Protein AF-A0A7I9WJ55-F1 (afdb_monomer)

Sequence (87 aa):
MQAFWRYVRIQAMMFVFGIVGPIFLVIYFAVQPDPTVKWMYWWGLFITAGDILLALWIFTGTQDQTDGYDVRRRLELASRLARNRSE

Structure (mmCIF, N/CA/C/O backbone):
data_AF-A0A7I9WJ55-F1
#
_entry.id   AF-A0A7I9WJ55-F1
#
loop_
_atom_site.group_PDB
_ato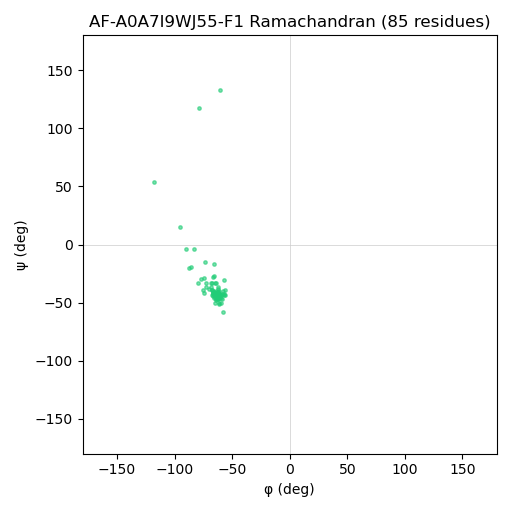m_site.id
_atom_site.type_symbol
_atom_site.label_atom_id
_atom_site.label_alt_id
_atom_site.label_comp_id
_atom_site.label_asym_id
_atom_site.label_entity_id
_atom_site.label_seq_id
_atom_site.pdbx_PDB_ins_code
_atom_site.Cartn_x
_atom_site.Cartn_y
_atom_site.Cartn_z
_atom_site.occupancy
_atom_site.B_iso_or_equiv
_atom_site.auth_seq_id
_atom_site.auth_comp_id
_atom_site.auth_asym_id
_atom_site.auth_atom_id
_atom_site.pdbx_PDB_model_num
ATOM 1 N N . MET A 1 1 ? 11.805 -22.356 -13.280 1.00 62.84 1 MET A N 1
ATOM 2 C CA . MET A 1 1 ? 10.822 -22.386 -12.167 1.00 62.84 1 MET A CA 1
ATOM 3 C C . MET A 1 1 ? 11.057 -21.344 -11.059 1.00 62.84 1 MET A C 1
ATOM 5 O O . MET A 1 1 ? 10.093 -20.994 -10.394 1.00 62.84 1 MET A O 1
ATOM 9 N N . GLN A 1 2 ? 12.267 -20.800 -10.851 1.00 78.50 2 GLN A N 1
ATOM 10 C CA . GLN A 1 2 ? 12.529 -19.879 -9.723 1.00 78.50 2 GLN A CA 1
ATOM 11 C C . GLN A 1 2 ? 11.925 -18.469 -9.878 1.00 78.50 2 GLN A C 1
ATOM 13 O O . GLN A 1 2 ? 11.4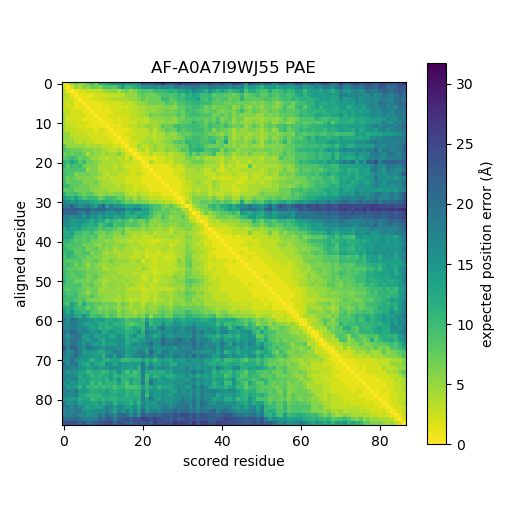37 -17.902 -8.905 1.00 78.50 2 GLN A O 1
ATOM 18 N N . ALA A 1 3 ? 11.905 -17.909 -11.095 1.00 87.69 3 ALA A N 1
ATOM 19 C CA . ALA A 1 3 ? 11.332 -16.580 -11.339 1.00 87.69 3 ALA A CA 1
ATOM 20 C C . ALA A 1 3 ? 9.825 -16.527 -11.027 1.00 87.69 3 ALA A C 1
ATOM 22 O O . ALA A 1 3 ? 9.367 -15.583 -10.391 1.00 87.69 3 ALA A O 1
ATOM 23 N N . PHE A 1 4 ? 9.082 -17.575 -11.399 1.00 90.38 4 PHE A N 1
ATOM 24 C CA . PHE A 1 4 ? 7.654 -17.706 -11.103 1.00 90.38 4 PHE A CA 1
ATOM 25 C C . PHE A 1 4 ? 7.384 -17.696 -9.592 1.00 90.38 4 PHE A C 1
ATOM 27 O O . PHE A 1 4 ? 6.604 -16.886 -9.103 1.00 90.38 4 PHE A O 1
ATOM 34 N N . TRP A 1 5 ? 8.107 -18.521 -8.831 1.00 91.94 5 TRP A N 1
ATOM 35 C CA . TRP A 1 5 ? 7.976 -18.565 -7.372 1.00 91.94 5 TRP A CA 1
ATOM 36 C C . TRP A 1 5 ? 8.382 -17.258 -6.683 1.00 91.94 5 TRP A C 1
ATOM 38 O O . TRP A 1 5 ? 7.784 -16.883 -5.675 1.00 91.94 5 TRP A O 1
ATOM 48 N N . ARG A 1 6 ? 9.364 -16.532 -7.234 1.00 90.31 6 ARG A N 1
ATOM 49 C CA . ARG A 1 6 ? 9.739 -15.200 -6.743 1.00 90.31 6 ARG A CA 1
ATOM 50 C C . ARG A 1 6 ? 8.606 -14.190 -6.935 1.00 90.31 6 ARG A C 1
ATOM 52 O O . ARG A 1 6 ? 8.308 -13.458 -5.997 1.00 90.31 6 ARG A O 1
ATOM 59 N N . TYR A 1 7 ? 7.950 -14.193 -8.096 1.00 89.88 7 TYR A N 1
ATOM 60 C CA . TYR A 1 7 ? 6.786 -13.342 -8.357 1.00 89.88 7 TYR A CA 1
ATOM 61 C C . TYR A 1 7 ? 5.629 -13.649 -7.412 1.00 89.88 7 TYR A C 1
ATOM 63 O O . TYR A 1 7 ? 5.138 -12.743 -6.749 1.00 89.88 7 TYR A O 1
ATOM 71 N N . VAL A 1 8 ? 5.256 -14.925 -7.279 1.00 93.56 8 VAL A N 1
ATOM 72 C CA . VAL A 1 8 ? 4.165 -15.350 -6.387 1.00 93.56 8 VAL A CA 1
ATOM 73 C C . VAL A 1 8 ? 4.431 -14.916 -4.945 1.00 93.56 8 VAL A C 1
ATOM 75 O O . VAL A 1 8 ? 3.539 -14.404 -4.276 1.00 93.56 8 VAL A O 1
ATOM 78 N N . ARG A 1 9 ? 5.671 -15.058 -4.465 1.00 89.00 9 ARG A N 1
ATOM 79 C CA . ARG A 1 9 ? 6.042 -14.666 -3.101 1.00 89.00 9 ARG A CA 1
ATOM 80 C C . ARG A 1 9 ? 5.958 -13.156 -2.875 1.00 89.00 9 ARG A C 1
ATOM 82 O O . ARG A 1 9 ? 5.440 -12.733 -1.847 1.00 89.00 9 ARG A O 1
ATOM 89 N N . ILE A 1 10 ? 6.452 -12.354 -3.818 1.00 89.69 10 ILE A N 1
ATOM 90 C CA . ILE A 1 10 ? 6.383 -10.887 -3.732 1.00 89.69 10 ILE A CA 1
ATOM 91 C C . ILE A 1 10 ? 4.927 -10.423 -3.813 1.00 89.69 10 ILE A C 1
ATOM 93 O O . ILE A 1 10 ? 4.506 -9.589 -3.020 1.00 89.69 10 ILE A O 1
ATOM 97 N N . GLN A 1 11 ? 4.140 -11.011 -4.712 1.00 87.50 11 GLN A N 1
ATOM 98 C CA . GLN A 1 11 ? 2.734 -10.671 -4.896 1.00 87.50 11 GLN A CA 1
ATOM 99 C C . GLN A 1 11 ? 1.896 -11.030 -3.662 1.00 87.50 11 GLN A C 1
ATOM 101 O O . GLN A 1 11 ? 1.070 -10.230 -3.233 1.00 87.50 11 GLN A O 1
ATOM 106 N N . ALA A 1 12 ? 2.157 -12.182 -3.037 1.00 88.25 12 ALA A N 1
ATOM 107 C CA . ALA A 1 12 ? 1.529 -12.561 -1.774 1.00 88.25 12 ALA A CA 1
ATOM 108 C C . ALA A 1 12 ? 1.896 -11.595 -0.636 1.00 88.25 12 ALA A C 1
ATOM 110 O O . ALA A 1 12 ? 1.021 -11.187 0.122 1.00 88.25 12 ALA A O 1
ATOM 111 N N . MET A 1 13 ? 3.164 -11.178 -0.539 1.00 85.25 13 MET A N 1
ATOM 112 C CA . MET A 1 13 ? 3.590 -10.169 0.440 1.00 85.25 13 MET A CA 1
ATOM 113 C C . MET A 1 13 ? 2.887 -8.827 0.197 1.00 85.25 13 MET A C 1
ATOM 115 O O . MET A 1 13 ? 2.343 -8.259 1.137 1.00 85.25 13 MET A O 1
ATOM 119 N N . MET A 1 14 ? 2.820 -8.356 -1.052 1.00 83.88 14 MET A N 1
ATOM 120 C CA . MET A 1 14 ? 2.081 -7.140 -1.418 1.00 83.88 14 MET A CA 1
ATOM 121 C C . MET A 1 14 ? 0.602 -7.226 -1.041 1.00 83.88 14 MET A C 1
ATOM 123 O O . MET A 1 14 ? 0.051 -6.251 -0.550 1.00 83.88 14 MET A O 1
ATOM 127 N N . PHE A 1 15 ? -0.034 -8.385 -1.220 1.00 84.06 15 PHE A N 1
ATOM 128 C CA . PHE A 1 15 ? -1.438 -8.564 -0.852 1.00 84.06 15 PHE A CA 1
ATOM 129 C C . PHE A 1 15 ? -1.647 -8.486 0.662 1.00 84.06 15 PHE A C 1
ATOM 131 O O . PHE A 1 15 ? -2.594 -7.853 1.119 1.00 84.06 15 PHE A O 1
ATOM 138 N N . VAL A 1 16 ? -0.744 -9.095 1.438 1.00 81.56 16 VAL A N 1
ATOM 139 C CA . VAL A 1 16 ? -0.785 -9.043 2.903 1.00 81.56 16 VAL A CA 1
ATOM 140 C C . VAL A 1 16 ? -0.557 -7.613 3.390 1.00 81.56 16 VAL A C 1
ATOM 142 O O . VAL A 1 16 ? -1.364 -7.110 4.159 1.00 81.56 16 VAL A O 1
ATOM 145 N N . PHE A 1 17 ? 0.481 -6.920 2.921 1.00 79.81 17 PHE A N 1
ATOM 146 C CA . PHE A 1 17 ? 0.761 -5.552 3.372 1.00 79.81 17 PHE A CA 1
ATOM 147 C C . PHE A 1 17 ? -0.262 -4.525 2.865 1.00 79.81 17 PHE A C 1
ATOM 149 O O . PHE A 1 17 ? -0.669 -3.657 3.635 1.00 79.81 17 PHE A O 1
ATOM 156 N N . GLY A 1 18 ? -0.736 -4.659 1.624 1.00 79.81 18 GLY A N 1
ATOM 157 C CA . GLY A 1 18 ? -1.700 -3.735 1.021 1.00 79.81 18 GLY A CA 1
ATOM 158 C C . GLY A 1 18 ? -3.090 -3.807 1.657 1.00 79.81 18 GLY A C 1
ATOM 159 O O . GLY A 1 18 ? -3.761 -2.788 1.798 1.00 79.81 18 GLY A O 1
ATOM 160 N N . ILE A 1 19 ? -3.526 -4.989 2.113 1.00 86.81 19 ILE A N 1
ATOM 161 C CA . ILE A 1 19 ? -4.844 -5.143 2.752 1.00 86.81 19 ILE A CA 1
ATOM 162 C C . ILE A 1 19 ? -4.828 -4.872 4.265 1.00 86.81 19 ILE A C 1
ATOM 164 O O . ILE A 1 19 ? -5.872 -4.571 4.848 1.00 86.81 19 ILE A O 1
ATOM 168 N N . VAL A 1 20 ? -3.658 -4.937 4.912 1.00 86.88 20 VAL A N 1
ATOM 169 C CA . VAL A 1 20 ? -3.514 -4.702 6.361 1.00 86.88 20 VAL A CA 1
ATOM 170 C C . VAL A 1 20 ? -3.993 -3.304 6.761 1.00 86.88 20 VAL A C 1
ATOM 172 O O . VAL A 1 20 ? -4.709 -3.182 7.755 1.00 86.88 20 VAL A O 1
ATOM 175 N N . GLY A 1 21 ? -3.665 -2.267 5.980 1.00 87.00 21 GLY A N 1
ATOM 176 C CA . GLY A 1 21 ? -4.105 -0.890 6.239 1.00 87.00 21 GLY A CA 1
ATOM 177 C C . GLY A 1 21 ? -5.637 -0.752 6.302 1.00 87.00 21 GLY A C 1
ATOM 178 O O . GLY A 1 21 ? -6.168 -0.374 7.352 1.00 87.00 21 GLY A O 1
ATOM 179 N N . PRO A 1 22 ? -6.364 -1.133 5.235 1.00 88.31 22 PRO A N 1
ATOM 180 C CA . PRO A 1 22 ? -7.825 -1.140 5.217 1.00 88.31 22 PRO A CA 1
ATOM 181 C C . PRO A 1 22 ? -8.462 -1.994 6.320 1.00 88.31 22 PRO A C 1
ATOM 183 O O . PRO A 1 22 ? -9.401 -1.540 6.972 1.00 88.31 22 PRO A O 1
ATOM 186 N N . ILE A 1 23 ? -7.952 -3.204 6.579 1.00 89.44 23 ILE A N 1
ATOM 187 C CA . ILE A 1 23 ? -8.507 -4.094 7.614 1.00 89.44 23 ILE A CA 1
ATOM 188 C C . ILE A 1 23 ? -8.384 -3.471 9.008 1.00 89.44 23 ILE A C 1
ATOM 190 O O . ILE A 1 23 ? -9.336 -3.519 9.785 1.00 89.44 23 ILE A O 1
ATOM 194 N N . PHE A 1 24 ? -7.244 -2.857 9.332 1.00 88.25 24 PHE A N 1
ATOM 195 C CA . PHE A 1 24 ? -7.036 -2.213 10.633 1.00 88.25 24 PHE A CA 1
ATOM 196 C C . PHE A 1 24 ? -8.015 -1.060 10.857 1.00 88.25 24 PHE A C 1
ATOM 198 O O . PHE A 1 24 ? -8.568 -0.929 11.951 1.00 88.25 24 PHE A O 1
ATOM 205 N N . LEU A 1 25 ? -8.267 -0.260 9.816 1.00 87.31 25 LEU A N 1
ATOM 206 C CA . LEU A 1 25 ? -9.253 0.817 9.860 1.00 87.31 25 LEU A CA 1
ATOM 207 C C . LEU A 1 25 ? -10.675 0.264 10.026 1.00 87.31 25 LEU A C 1
ATOM 209 O O . LEU A 1 25 ? -11.408 0.736 10.891 1.00 87.31 25 LEU A O 1
ATOM 213 N N . VAL A 1 26 ? -11.051 -0.771 9.265 1.00 89.31 26 VAL A N 1
ATOM 214 C CA . VAL A 1 26 ? -12.371 -1.417 9.377 1.00 89.31 26 VAL A CA 1
ATOM 215 C C . VAL A 1 26 ? -12.605 -1.964 10.787 1.00 89.31 26 VAL A C 1
ATOM 217 O O . VAL A 1 26 ? -13.652 -1.702 11.373 1.00 89.31 26 VAL A O 1
ATOM 220 N N . ILE A 1 27 ? -11.629 -2.670 11.365 1.00 86.44 27 ILE A N 1
ATOM 221 C CA . ILE A 1 27 ? -11.736 -3.217 12.725 1.00 86.44 27 ILE A CA 1
ATOM 222 C C . ILE A 1 27 ? -11.837 -2.092 13.760 1.00 86.44 27 ILE A C 1
ATOM 224 O O . ILE A 1 27 ? -12.671 -2.167 14.659 1.00 86.44 27 ILE A O 1
ATOM 228 N N . TYR A 1 28 ? -11.040 -1.027 13.621 1.00 84.31 28 TYR A N 1
ATOM 229 C CA . TYR A 1 28 ? -11.112 0.123 14.521 1.00 84.31 28 TYR A CA 1
ATOM 230 C C . TYR A 1 28 ? -12.519 0.737 14.566 1.00 84.31 28 TYR A C 1
ATOM 232 O O . TYR A 1 28 ? -13.022 1.041 15.649 1.00 84.31 28 TYR A O 1
ATOM 240 N N . PHE A 1 29 ? -13.177 0.888 13.413 1.00 83.62 29 PHE A N 1
ATOM 241 C CA . PHE A 1 29 ? -14.547 1.403 13.355 1.00 83.62 29 PHE A CA 1
ATOM 242 C C . PHE A 1 29 ? -15.601 0.381 13.808 1.00 83.62 29 PHE A C 1
ATOM 244 O O . PHE A 1 29 ? -16.629 0.782 14.346 1.00 83.62 29 PHE A O 1
ATOM 251 N N . ALA A 1 30 ? -15.349 -0.921 13.644 1.00 84.94 30 ALA A N 1
ATOM 252 C CA . ALA A 1 30 ? -16.274 -1.980 14.050 1.00 84.94 30 ALA A CA 1
ATOM 253 C C . ALA A 1 30 ? -16.289 -2.254 15.569 1.00 84.94 30 ALA A C 1
ATOM 255 O O . ALA A 1 30 ? -17.318 -2.660 16.099 1.00 84.94 30 ALA A O 1
ATOM 256 N N . VAL A 1 31 ? -15.172 -2.037 16.275 1.00 80.19 31 VAL A N 1
ATOM 257 C CA . VAL A 1 31 ? -14.984 -2.390 17.705 1.00 80.19 31 VAL A CA 1
ATOM 258 C C . VAL A 1 31 ? -15.263 -1.202 18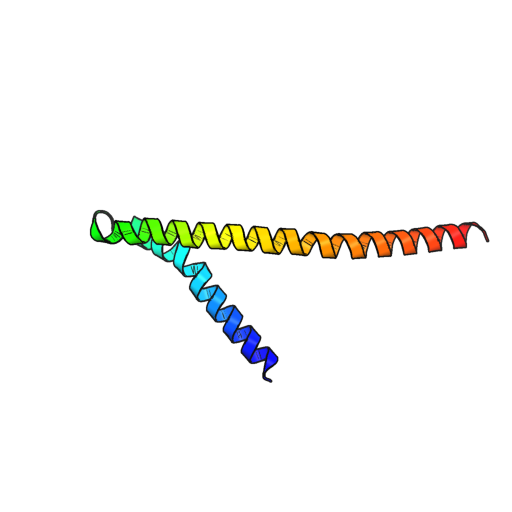.656 1.00 80.19 31 VAL A C 1
ATOM 260 O O . VAL A 1 31 ? -14.913 -1.216 19.834 1.00 80.19 31 VAL A O 1
ATOM 263 N N . GLN A 1 32 ? -15.908 -0.134 18.179 1.00 70.19 32 GLN A N 1
ATOM 264 C CA . GLN A 1 32 ? -16.211 1.038 19.015 1.00 70.19 32 GLN A CA 1
ATOM 265 C C . GLN A 1 32 ? -17.118 0.658 20.212 1.00 70.19 32 GLN A C 1
ATOM 267 O O . GLN A 1 32 ? -18.124 -0.019 19.990 1.00 70.19 32 GLN A O 1
ATOM 272 N N . PRO A 1 33 ? -16.821 1.090 21.464 1.00 62.78 33 PRO A N 1
ATOM 273 C CA . PRO A 1 33 ? -15.912 2.167 21.869 1.00 62.78 33 PRO A CA 1
ATOM 274 C C . PRO A 1 33 ? -14.725 1.684 22.738 1.00 62.78 33 PRO A C 1
ATOM 276 O O . PRO A 1 33 ? -14.513 2.202 23.835 1.00 62.78 33 PRO A O 1
ATOM 279 N N . ASP A 1 34 ? -13.944 0.694 22.291 1.00 73.00 34 ASP A N 1
ATOM 280 C CA . ASP A 1 34 ? -12.764 0.252 23.055 1.00 73.00 34 ASP A CA 1
ATOM 281 C C . ASP A 1 34 ? -11.555 1.207 22.857 1.00 73.00 34 ASP A C 1
ATOM 283 O O . ASP A 1 34 ? -11.035 1.340 21.745 1.00 73.00 34 ASP A O 1
ATOM 287 N N . PRO A 1 35 ? -11.044 1.890 23.900 1.00 73.56 35 PRO A N 1
ATOM 288 C CA . PRO A 1 35 ? -9.881 2.775 23.782 1.00 73.56 35 PRO A CA 1
ATOM 289 C C . PRO A 1 35 ? -8.572 2.046 23.428 1.00 73.56 35 PRO A C 1
ATOM 291 O O . PRO A 1 35 ? -7.625 2.691 22.968 1.00 73.56 35 PRO A O 1
ATOM 294 N N . THR A 1 36 ? -8.512 0.722 23.585 1.00 79.69 36 THR A N 1
ATOM 295 C CA . THR A 1 36 ? -7.339 -0.110 23.276 1.00 79.69 36 THR A CA 1
ATOM 296 C C . THR A 1 36 ? -7.044 -0.142 21.773 1.00 79.69 36 THR A C 1
ATOM 298 O O . THR A 1 36 ? -5.885 -0.235 21.367 1.00 79.69 36 THR A O 1
ATOM 301 N N . VAL A 1 37 ? -8.063 0.026 20.918 1.00 81.12 37 VAL A N 1
ATOM 302 C CA . VAL A 1 37 ? -7.899 -0.062 19.455 1.00 81.12 37 VAL A CA 1
ATOM 303 C C . VAL A 1 37 ? -7.406 1.233 18.796 1.00 81.12 37 VAL A C 1
ATOM 305 O O . VAL A 1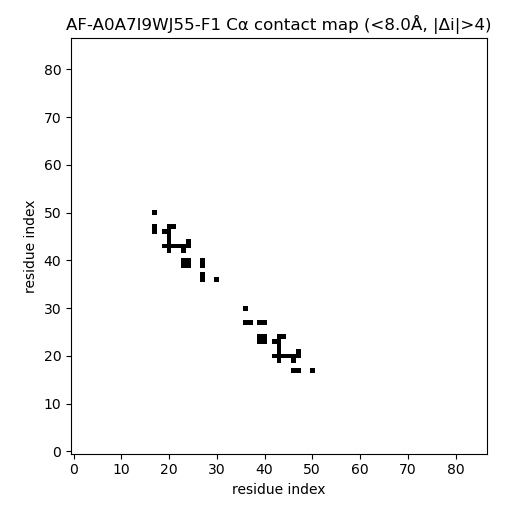 37 ? -7.101 1.230 17.606 1.00 81.12 37 VAL A O 1
ATOM 308 N N . LYS A 1 38 ? -7.236 2.343 19.535 1.00 81.00 38 LYS A N 1
ATOM 309 C CA . LYS A 1 38 ? -6.774 3.634 18.967 1.00 81.00 38 LYS A CA 1
ATOM 310 C C . LYS A 1 38 ? -5.422 3.540 18.254 1.00 81.00 38 LYS A C 1
ATOM 312 O O . LYS A 1 38 ? -5.198 4.262 17.288 1.00 81.00 38 LYS A O 1
ATOM 317 N N . TRP A 1 39 ? -4.539 2.639 18.680 1.00 83.75 39 TRP A N 1
ATOM 318 C CA . TRP A 1 39 ? -3.267 2.387 17.993 1.00 83.75 39 TRP A CA 1
ATOM 319 C C . TRP A 1 39 ? -3.452 1.805 16.583 1.00 83.75 39 TRP A C 1
ATOM 321 O O . TRP A 1 39 ? -2.674 2.129 15.686 1.00 83.75 39 TRP A O 1
ATOM 331 N N . MET A 1 40 ? -4.497 0.997 16.364 1.00 85.62 40 MET A N 1
ATOM 332 C CA . MET A 1 40 ? -4.806 0.421 15.050 1.00 85.62 40 MET A CA 1
ATOM 333 C C . MET A 1 40 ? -5.247 1.488 14.050 1.00 85.62 40 MET A C 1
ATOM 335 O O . MET A 1 40 ? -4.911 1.379 12.876 1.00 85.62 40 MET A O 1
ATOM 339 N N . TYR A 1 41 ? -5.936 2.538 14.507 1.00 86.06 41 TYR A N 1
ATOM 340 C CA . TYR A 1 41 ? -6.314 3.669 13.657 1.00 86.06 41 TYR A CA 1
ATOM 341 C C . TYR A 1 41 ? -5.086 4.380 13.080 1.00 86.06 41 TYR A C 1
ATOM 343 O O . TYR A 1 41 ? -4.983 4.560 11.868 1.00 86.06 41 TYR A O 1
ATOM 351 N N . TRP A 1 42 ? -4.126 4.739 13.937 1.00 87.12 42 TRP A N 1
ATOM 352 C CA . TRP A 1 42 ? -2.925 5.461 13.514 1.00 87.12 42 TRP A CA 1
ATOM 353 C C . TRP A 1 42 ? -2.027 4.617 12.606 1.00 87.12 42 TRP A C 1
ATOM 355 O O . TRP A 1 42 ? -1.570 5.114 11.577 1.00 87.12 42 TRP A O 1
ATOM 365 N N . TRP A 1 43 ? -1.829 3.333 12.925 1.00 89.56 43 TRP A N 1
ATOM 366 C CA . TRP A 1 43 ? -1.082 2.422 12.050 1.00 89.56 43 TRP A CA 1
ATOM 367 C C . TRP A 1 43 ? -1.807 2.137 10.737 1.00 89.56 43 TRP A C 1
ATOM 369 O O . TRP A 1 43 ? -1.180 2.170 9.682 1.00 89.56 43 TRP A O 1
ATOM 379 N N . GLY A 1 44 ? -3.118 1.891 10.783 1.00 88.06 44 GLY A N 1
ATOM 380 C CA . GLY A 1 44 ? -3.929 1.641 9.594 1.00 88.06 44 GLY A CA 1
ATOM 381 C C . GLY A 1 44 ? -3.902 2.825 8.632 1.00 88.06 44 GLY A C 1
ATOM 382 O O . GLY A 1 44 ? -3.700 2.638 7.432 1.00 88.06 44 GLY A O 1
ATOM 383 N N . LEU A 1 45 ? -4.009 4.050 9.157 1.00 89.56 45 LEU A N 1
ATOM 384 C CA . LEU A 1 45 ? -3.907 5.277 8.369 1.00 89.56 45 LEU A CA 1
ATOM 385 C C . LEU A 1 45 ? -2.505 5.452 7.768 1.00 89.56 45 LEU A C 1
ATOM 387 O O . LEU A 1 45 ? -2.389 5.747 6.581 1.00 89.56 45 LEU A O 1
ATOM 391 N N . PHE A 1 46 ? -1.449 5.232 8.557 1.00 90.88 46 PHE A N 1
ATOM 392 C CA . PHE A 1 46 ? -0.066 5.362 8.095 1.00 90.88 46 PHE A CA 1
ATOM 393 C C . PHE A 1 46 ? 0.275 4.359 6.984 1.00 90.88 46 PHE A C 1
ATOM 395 O O . PHE A 1 46 ? 0.824 4.748 5.955 1.00 90.88 46 PHE A O 1
ATOM 402 N N . ILE A 1 47 ? -0.097 3.085 7.158 1.00 89.00 47 ILE A N 1
ATOM 403 C CA . ILE A 1 47 ? 0.133 2.027 6.162 1.00 89.00 47 ILE A CA 1
ATOM 404 C C . ILE A 1 47 ? -0.647 2.328 4.880 1.00 89.00 47 ILE A C 1
ATOM 406 O O . ILE A 1 47 ? -0.073 2.278 3.799 1.00 89.00 47 ILE A O 1
ATOM 410 N N . THR A 1 48 ? -1.925 2.698 4.993 1.00 88.94 48 THR A N 1
ATOM 411 C CA . THR A 1 48 ? -2.768 3.011 3.827 1.00 88.94 48 THR A CA 1
ATOM 412 C C . THR A 1 48 ? -2.239 4.223 3.060 1.00 88.94 48 THR A C 1
ATOM 414 O O . THR A 1 48 ? -2.145 4.193 1.836 1.00 88.94 48 THR A O 1
ATOM 417 N N . ALA A 1 49 ? -1.852 5.289 3.766 1.00 90.75 49 ALA A N 1
ATOM 418 C CA . ALA A 1 49 ? -1.268 6.467 3.136 1.00 90.75 49 ALA A CA 1
ATOM 419 C C . ALA A 1 49 ? 0.063 6.132 2.445 1.00 90.75 49 ALA A C 1
ATOM 421 O O . ALA A 1 49 ? 0.277 6.54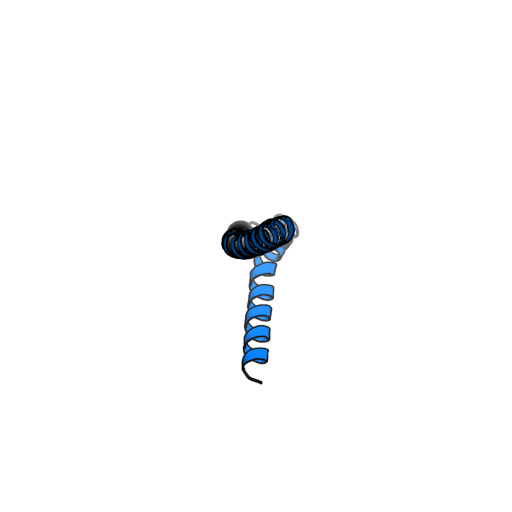0 1.306 1.00 90.75 49 ALA A O 1
ATOM 422 N N . GLY A 1 50 ? 0.931 5.358 3.102 1.00 90.69 50 GLY A N 1
ATOM 423 C CA . GLY A 1 50 ? 2.185 4.886 2.517 1.00 90.69 50 GLY A CA 1
ATOM 424 C C . GLY A 1 50 ? 1.974 4.044 1.258 1.00 90.69 50 GLY A C 1
ATOM 425 O O . GLY A 1 50 ? 2.663 4.269 0.268 1.00 90.69 50 GLY A O 1
ATOM 426 N N . ASP A 1 51 ? 1.000 3.130 1.270 1.00 86.62 51 ASP A N 1
ATOM 427 C CA . ASP A 1 51 ? 0.656 2.276 0.127 1.00 86.62 51 ASP A CA 1
ATOM 428 C C . ASP A 1 51 ? 0.181 3.101 -1.080 1.00 86.62 51 ASP A C 1
ATOM 430 O O . ASP A 1 51 ? 0.706 2.953 -2.184 1.00 86.62 51 ASP A O 1
ATOM 434 N N . ILE A 1 52 ? -0.719 4.066 -0.858 1.00 87.69 52 ILE A N 1
ATOM 435 C CA . ILE A 1 52 ? -1.206 4.970 -1.911 1.00 87.69 52 ILE A CA 1
ATOM 436 C C . ILE A 1 52 ? -0.067 5.834 -2.468 1.00 87.69 52 ILE A C 1
ATOM 438 O O . ILE A 1 52 ? 0.058 5.985 -3.683 1.00 87.69 52 ILE A O 1
ATOM 442 N N . LEU A 1 53 ? 0.782 6.397 -1.602 1.00 91.88 53 LEU A N 1
ATOM 443 C CA . LEU A 1 53 ? 1.922 7.210 -2.031 1.00 91.88 53 LEU A CA 1
ATOM 444 C C . LEU A 1 53 ? 2.938 6.384 -2.827 1.00 91.88 53 LEU A C 1
ATOM 446 O O . LEU A 1 53 ? 3.450 6.860 -3.84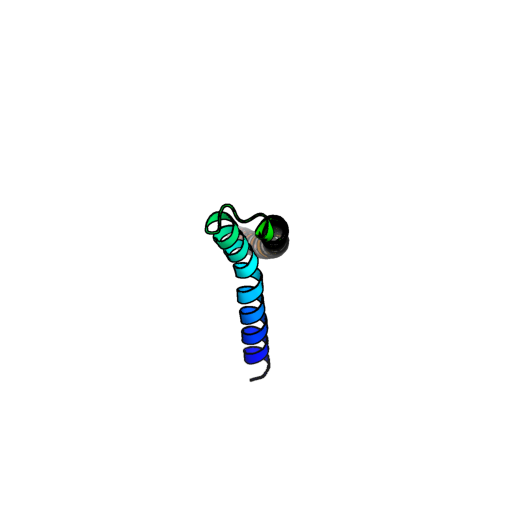0 1.00 91.88 53 LEU A O 1
ATOM 450 N N . LEU A 1 54 ? 3.198 5.141 -2.413 1.00 88.75 54 LEU A N 1
ATOM 4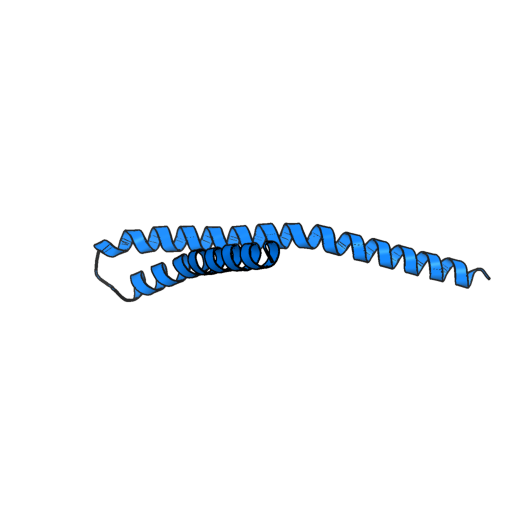51 C CA . LEU A 1 54 ? 4.065 4.220 -3.140 1.00 88.75 54 LEU A CA 1
ATOM 452 C C . LEU A 1 54 ? 3.468 3.868 -4.508 1.00 88.75 54 LEU A C 1
ATOM 454 O O . LEU A 1 54 ? 4.184 3.897 -5.510 1.00 88.75 54 LEU A O 1
ATOM 458 N N . ALA A 1 55 ? 2.162 3.599 -4.572 1.00 86.62 55 ALA A N 1
ATOM 459 C CA . ALA A 1 55 ? 1.456 3.337 -5.822 1.00 86.62 55 ALA A CA 1
ATOM 460 C C . ALA A 1 55 ? 1.554 4.530 -6.785 1.00 86.62 55 ALA A C 1
ATOM 462 O O . ALA A 1 55 ? 1.900 4.348 -7.953 1.00 86.62 55 ALA A O 1
ATOM 463 N N . LEU A 1 56 ? 1.325 5.751 -6.293 1.00 90.12 56 LEU A N 1
ATOM 464 C CA . LEU A 1 56 ? 1.459 6.980 -7.081 1.00 90.12 56 LEU A CA 1
ATOM 465 C C . LEU A 1 56 ? 2.895 7.206 -7.560 1.00 90.12 56 LEU A C 1
ATOM 467 O O . LEU A 1 56 ? 3.099 7.584 -8.714 1.00 90.12 56 LEU A O 1
ATOM 471 N N . TRP A 1 57 ? 3.892 6.947 -6.713 1.00 90.12 57 TRP A N 1
ATOM 472 C CA . TRP A 1 57 ? 5.302 7.087 -7.073 1.00 90.12 57 TRP A CA 1
ATOM 473 C C . TRP A 1 57 ? 5.711 6.107 -8.180 1.00 90.12 57 TRP A C 1
ATOM 475 O O . TRP A 1 57 ? 6.287 6.520 -9.188 1.00 90.12 57 TRP A O 1
ATOM 485 N N . ILE A 1 58 ? 5.344 4.827 -8.043 1.00 87.56 58 ILE A N 1
ATOM 486 C CA . ILE A 1 58 ? 5.609 3.797 -9.059 1.00 87.56 58 ILE A CA 1
ATOM 487 C C . ILE A 1 58 ? 4.880 4.130 -10.362 1.00 87.56 58 ILE A C 1
ATOM 489 O O . ILE A 1 58 ? 5.471 4.050 -11.439 1.00 87.56 58 ILE A O 1
ATOM 493 N N . PHE A 1 59 ? 3.605 4.510 -10.280 1.00 86.31 59 PHE A N 1
ATOM 494 C CA . PHE A 1 59 ? 2.790 4.817 -11.451 1.00 86.31 59 PHE A CA 1
ATOM 495 C C . PHE A 1 59 ? 3.348 6.012 -12.231 1.00 86.31 59 PHE A C 1
ATOM 497 O O . PHE A 1 59 ? 3.538 5.918 -13.443 1.00 86.31 59 PHE A O 1
ATOM 504 N N . THR A 1 60 ? 3.699 7.092 -11.529 1.00 84.38 60 THR A N 1
ATOM 505 C CA . THR A 1 60 ? 4.298 8.287 -12.140 1.00 84.38 60 THR A CA 1
ATOM 506 C C . THR A 1 60 ? 5.645 7.959 -12.787 1.00 84.38 60 THR A C 1
ATOM 508 O O . THR A 1 60 ? 5.888 8.341 -13.928 1.00 84.38 60 THR A O 1
ATOM 511 N N . GLY A 1 61 ? 6.502 7.186 -12.109 1.00 76.62 61 GLY A N 1
ATOM 512 C CA . GLY A 1 61 ? 7.782 6.749 -12.676 1.00 76.62 61 GLY A CA 1
ATOM 513 C C . GLY A 1 61 ? 7.644 5.802 -13.876 1.00 76.62 61 GLY A C 1
ATOM 514 O O . GLY A 1 61 ? 8.514 5.769 -14.741 1.00 76.62 61 GLY A O 1
ATOM 515 N N . THR A 1 62 ? 6.546 5.047 -13.962 1.00 74.19 62 THR A N 1
ATOM 516 C CA . THR A 1 62 ? 6.282 4.118 -15.076 1.00 74.19 62 THR A CA 1
ATOM 517 C C . THR A 1 62 ? 5.750 4.839 -16.324 1.00 74.19 62 THR A C 1
ATOM 519 O O . THR A 1 62 ? 6.052 4.429 -17.448 1.00 74.19 62 THR A O 1
ATOM 522 N N . GLN A 1 63 ? 4.983 5.924 -16.161 1.00 70.00 63 GLN A N 1
ATOM 523 C CA . GLN A 1 63 ? 4.451 6.700 -17.291 1.00 70.00 63 GLN A CA 1
ATOM 524 C C . GLN A 1 63 ? 5.555 7.353 -18.132 1.00 70.00 63 GLN A C 1
ATOM 526 O O . GLN A 1 63 ? 5.515 7.249 -19.357 1.00 70.00 63 GLN A O 1
ATOM 531 N N . ASP A 1 64 ? 6.575 7.925 -17.487 1.00 69.75 64 ASP A N 1
ATOM 532 C CA . ASP A 1 64 ? 7.690 8.619 -18.156 1.00 69.75 64 ASP A CA 1
ATOM 533 C C . ASP A 1 64 ? 8.411 7.728 -19.187 1.00 69.75 64 ASP A C 1
ATOM 535 O O . ASP A 1 64 ? 8.730 8.138 -20.305 1.00 69.75 64 ASP A O 1
ATOM 539 N N . GLN A 1 65 ? 8.582 6.445 -18.860 1.00 67.62 65 GLN A N 1
ATOM 540 C CA . G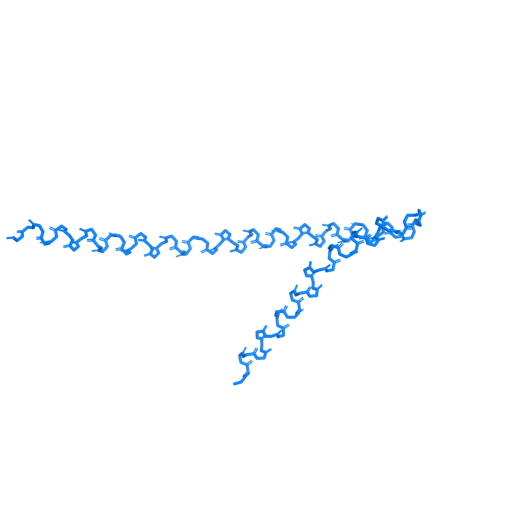LN A 1 65 ? 9.206 5.478 -19.758 1.00 67.62 65 GLN A CA 1
ATOM 541 C C . GLN A 1 65 ? 8.300 5.098 -20.941 1.00 67.62 65 GLN A C 1
ATOM 543 O O . GLN A 1 65 ? 8.794 4.850 -22.041 1.00 67.62 65 GLN A O 1
ATOM 548 N N . THR A 1 66 ? 6.983 5.063 -20.737 1.00 70.62 66 THR A N 1
ATOM 549 C CA . THR A 1 66 ? 6.017 4.639 -21.762 1.00 70.62 66 THR A CA 1
ATOM 550 C C . THR A 1 66 ? 5.834 5.718 -22.835 1.00 70.62 66 THR A C 1
ATOM 552 O O . THR A 1 66 ? 5.867 5.408 -24.029 1.00 70.62 66 THR A O 1
ATOM 555 N N . ASP A 1 67 ? 5.764 6.989 -22.431 1.00 77.38 67 ASP A N 1
ATOM 556 C CA . ASP A 1 67 ? 5.604 8.126 -23.348 1.00 77.38 67 ASP A CA 1
ATOM 557 C C . ASP A 1 67 ? 6.790 8.274 -24.319 1.00 77.38 67 ASP A C 1
ATOM 559 O O . ASP A 1 67 ? 6.608 8.560 -25.509 1.00 77.38 67 ASP A O 1
ATOM 563 N N . GLY A 1 68 ? 8.016 7.998 -23.860 1.00 76.69 68 GLY A N 1
ATOM 564 C CA . GLY A 1 68 ? 9.218 8.066 -24.697 1.00 76.69 68 GLY A CA 1
ATOM 565 C C . GLY A 1 68 ? 9.215 7.080 -25.876 1.00 76.69 68 GLY A C 1
ATOM 566 O O . GLY A 1 68 ? 9.639 7.426 -26.987 1.00 76.69 68 GLY A O 1
ATOM 567 N N . TYR A 1 69 ? 8.700 5.861 -25.678 1.00 80.62 69 TYR A N 1
ATOM 568 C CA . TYR A 1 69 ? 8.601 4.862 -26.751 1.00 80.62 69 TYR A CA 1
ATOM 569 C C . TYR A 1 69 ? 7.587 5.259 -27.822 1.00 80.62 69 TYR A C 1
ATOM 571 O O . TYR A 1 69 ? 7.819 5.019 -29.014 1.00 80.62 69 TYR A O 1
ATOM 579 N N . ASP A 1 70 ? 6.486 5.889 -27.421 1.00 85.12 70 ASP A N 1
ATOM 580 C CA . ASP A 1 70 ? 5.431 6.300 -28.340 1.00 85.12 70 ASP A CA 1
ATOM 581 C C . ASP A 1 70 ? 5.829 7.531 -29.149 1.00 85.12 70 ASP A C 1
ATOM 583 O O . ASP A 1 70 ? 5.611 7.559 -30.363 1.00 85.12 70 ASP A O 1
ATOM 587 N N . VAL A 1 71 ? 6.519 8.501 -28.545 1.00 86.44 71 VAL A N 1
ATOM 588 C CA . VAL A 1 71 ? 7.092 9.641 -29.280 1.00 86.44 71 VAL A CA 1
ATOM 589 C C . VAL A 1 71 ? 8.093 9.159 -30.331 1.00 86.44 71 VAL A C 1
ATOM 591 O O . VAL A 1 71 ? 8.010 9.566 -31.493 1.00 86.44 71 VAL A O 1
ATOM 594 N N . ARG A 1 72 ? 8.986 8.226 -29.974 1.00 87.94 72 ARG A N 1
ATOM 595 C CA . ARG A 1 72 ? 9.969 7.662 -30.911 1.00 87.94 72 ARG A CA 1
ATOM 596 C C . ARG A 1 72 ? 9.307 6.908 -32.066 1.00 87.94 72 ARG A C 1
ATOM 598 O O . ARG A 1 72 ? 9.690 7.112 -33.217 1.00 87.94 72 ARG A O 1
ATOM 605 N N . ARG A 1 73 ? 8.279 6.097 -31.788 1.00 88.00 73 ARG A N 1
ATOM 606 C CA . ARG A 1 73 ? 7.494 5.408 -32.829 1.00 88.00 73 ARG A CA 1
ATOM 607 C C . ARG A 1 73 ? 6.787 6.391 -33.760 1.00 88.00 73 ARG A C 1
ATOM 609 O O . ARG A 1 73 ? 6.789 6.198 -34.973 1.00 88.00 73 ARG A O 1
ATOM 616 N N . ARG A 1 74 ? 6.201 7.459 -33.212 1.00 87.25 74 ARG A N 1
ATOM 617 C CA . ARG A 1 74 ? 5.505 8.498 -33.989 1.00 87.25 74 ARG A CA 1
ATOM 618 C C . ARG A 1 74 ? 6.465 9.304 -34.860 1.00 87.25 74 ARG A C 1
ATOM 620 O O . ARG A 1 74 ? 6.136 9.581 -36.008 1.00 87.25 74 ARG A O 1
ATOM 627 N N . LEU A 1 75 ? 7.655 9.621 -34.353 1.00 91.75 75 LEU A N 1
ATOM 628 C CA . LEU A 1 75 ? 8.731 10.248 -35.123 1.00 91.75 75 LEU A CA 1
ATOM 629 C C . LEU A 1 75 ? 9.188 9.354 -36.271 1.00 91.75 75 LEU A C 1
ATOM 631 O O . LEU A 1 75 ? 9.335 9.829 -37.395 1.00 91.75 75 LEU A O 1
ATOM 635 N N . GLU A 1 76 ? 9.366 8.060 -36.021 1.00 92.50 76 GLU A N 1
ATOM 636 C CA . GLU A 1 76 ? 9.752 7.112 -37.062 1.00 92.50 76 GLU A CA 1
ATOM 637 C C . GLU A 1 76 ? 8.674 7.003 -38.151 1.00 92.50 76 GLU A C 1
ATOM 639 O O . GLU A 1 76 ? 8.987 7.073 -39.340 1.00 92.50 76 GLU A O 1
ATOM 644 N N . LEU A 1 77 ? 7.397 6.921 -37.766 1.00 92.31 77 LEU A N 1
ATOM 645 C CA . LEU A 1 77 ? 6.272 6.932 -38.705 1.00 92.31 77 LEU A CA 1
ATOM 646 C C . LEU A 1 77 ? 6.201 8.237 -39.506 1.00 92.31 77 LEU A C 1
ATOM 648 O O . LEU A 1 77 ? 6.072 8.192 -40.727 1.00 92.31 77 LEU A O 1
ATOM 652 N N . ALA A 1 78 ? 6.340 9.391 -38.853 1.00 92.31 78 ALA A N 1
ATOM 653 C CA . ALA A 1 78 ? 6.339 10.691 -39.521 1.00 92.31 78 ALA A CA 1
ATOM 654 C C . ALA A 1 78 ? 7.497 10.811 -40.524 1.00 92.31 78 ALA A C 1
ATOM 656 O O . ALA A 1 78 ? 7.309 11.293 -41.638 1.00 92.31 78 ALA A O 1
ATOM 657 N N . SER A 1 79 ? 8.672 10.294 -40.159 1.00 90.38 79 SER A N 1
ATOM 658 C CA . SER A 1 79 ? 9.864 10.268 -41.012 1.00 90.38 79 SER A CA 1
ATOM 659 C C . SER A 1 79 ? 9.673 9.361 -42.232 1.00 90.38 79 SER A C 1
ATOM 661 O O . SER A 1 79 ? 10.083 9.708 -43.340 1.00 90.38 79 SER A O 1
ATOM 663 N N . ARG A 1 80 ? 9.020 8.205 -42.051 1.00 91.81 80 ARG A N 1
ATOM 664 C CA . ARG A 1 80 ? 8.666 7.280 -43.140 1.00 91.81 80 ARG A CA 1
ATOM 665 C C . ARG A 1 80 ? 7.639 7.890 -44.092 1.00 91.81 80 ARG A C 1
ATOM 667 O O . ARG A 1 80 ? 7.794 7.772 -45.302 1.00 91.81 80 ARG A O 1
ATOM 674 N N . LEU A 1 81 ? 6.629 8.576 -43.560 1.00 92.56 81 LEU A N 1
ATOM 675 C CA . LEU A 1 81 ? 5.617 9.263 -44.365 1.00 92.56 81 LEU A CA 1
ATOM 676 C C . LEU A 1 81 ? 6.199 10.452 -45.135 1.00 92.56 81 LEU A C 1
ATOM 678 O O . LEU A 1 81 ? 5.847 10.650 -46.293 1.00 92.56 81 LEU A O 1
ATOM 682 N N . ALA A 1 82 ? 7.105 11.216 -44.520 1.00 90.56 82 ALA A N 1
ATOM 683 C CA . ALA A 1 82 ? 7.800 12.313 -45.186 1.00 90.56 82 ALA A CA 1
ATOM 684 C C . ALA A 1 82 ? 8.668 11.809 -46.349 1.00 90.56 82 ALA A C 1
ATOM 686 O O . ALA A 1 82 ? 8.635 12.392 -47.427 1.00 90.56 82 ALA A O 1
ATOM 687 N N . ARG A 1 83 ? 9.378 10.689 -46.153 1.00 91.12 83 ARG A N 1
ATOM 688 C CA . ARG A 1 83 ? 10.198 10.047 -47.191 1.00 91.12 83 ARG A CA 1
ATOM 689 C C . ARG A 1 83 ? 9.366 9.505 -48.357 1.00 91.12 83 ARG A C 1
ATOM 691 O O . ARG A 1 83 ? 9.742 9.700 -49.501 1.00 91.12 83 ARG A O 1
ATOM 698 N N . ASN A 1 84 ? 8.233 8.864 -48.075 1.00 92.19 84 ASN A N 1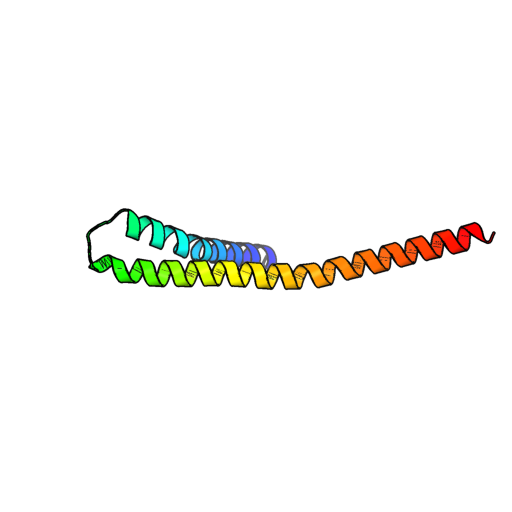
ATOM 699 C CA . ASN A 1 84 ? 7.353 8.299 -49.107 1.00 92.19 84 ASN A CA 1
ATOM 700 C C . ASN A 1 84 ? 6.553 9.371 -49.879 1.00 92.19 84 ASN A C 1
ATOM 702 O O . ASN A 1 84 ? 5.958 9.085 -50.904 1.00 92.19 84 ASN A O 1
ATOM 706 N N . ARG A 1 85 ? 6.482 10.609 -49.370 1.00 83.50 85 ARG A N 1
ATOM 707 C CA . ARG A 1 85 ? 5.829 11.738 -50.057 1.00 83.50 85 ARG A CA 1
ATOM 708 C C . ARG A 1 85 ? 6.766 12.465 -51.031 1.00 83.50 85 ARG A C 1
ATOM 710 O O . ARG A 1 85 ? 6.285 13.230 -51.859 1.00 83.50 85 ARG A O 1
ATOM 717 N N . SER A 1 86 ? 8.080 12.301 -50.875 1.00 76.69 86 SER A N 1
ATOM 718 C CA . SER A 1 86 ? 9.094 12.948 -51.720 1.00 76.69 86 SER A CA 1
ATOM 719 C C . SER A 1 86 ? 9.498 12.135 -52.955 1.00 76.69 86 SER A C 1
ATOM 721 O O . SER A 1 86 ? 10.306 12.624 -53.740 1.00 76.69 86 SER A O 1
ATOM 723 N N . GLU A 1 87 ? 8.968 10.920 -53.098 1.00 69.50 87 GLU A N 1
ATOM 724 C CA . GLU A 1 87 ? 9.060 10.076 -54.299 1.00 69.50 87 GLU A CA 1
ATOM 725 C C . GLU A 1 87 ? 7.783 10.223 -55.138 1.00 69.50 87 GLU A C 1
ATOM 727 O O . GLU A 1 87 ? 7.903 10.217 -56.383 1.00 69.50 87 GLU A O 1
#

Secondary structure (DSSP, 8-state):
-HHHHHHHHHHHHHHHHHHHHHHHHHHHHHTTT-GGGHHHHHHHHHHHHHHHHHHHHHHHHHHHHHHHHHHHHHHHHHHHHHHHH--

Organism: NCBI:txid182220

pLDDT: mean 84.64, std 7.13, range [62.78, 93.56]

Radius of gyration: 23.47 Å; Cα contacts (8 Å, |Δi|>4): 27; chains: 1; bounding box: 29×35×78 Å

Mean predicted aligned error: 9.29 Å

Foldseek 3Di:
DVVVVVVVVVVVVCVVLQVLLVVLCVVLVVPPPDPVSVVSPVVSVVSNVVNVVVVVVVVVVVVVVVVVVVVVVVVVVVVVVVVVVVD

Solvent-accessible surface area (backbone atoms only — not comparable to full-atom values): 4772 Å² total; per-residue (Å²): 118,66,70,61,54,50,50,54,52,51,51,52,50,49,52,54,61,64,46,46,13,59,51,31,39,52,48,41,70,70,55,68,89,54,78,82,43,56,62,36,39,58,50,11,51,50,47,41,51,50,50,53,52,49,50,51,52,53,50,57,63,51,48,63,61,53,53,54,56,51,52,53,51,51,50,52,50,52,52,53,52,55,57,66,69,76,111